Protein AF-A0A1Y6BN86-F1 (afdb_monomer_lite)

Sequence (112 aa):
MNTRIVENQMNMSVQITLFIQAGSNTNDLHGTVYLTLPPGDSQSVTYGDLRNSFLSGMKLSPLPYDPTDTYYCRVKERGDDMDTWLNHSHTIEVTPDCLQRMESAQLFKRAN

Secondary structure (DSSP, 8-state):
-EEEEEEE-SSS-EEEEEEEEPTT-TT-EEEEEEEEE-TT-EEEEEE--SSS-SEEEEEEEESS--GGG-EEEE--STTSHHHIIIII-SEEEE-HHHHHHHHHHHTS----

Structure (mmCIF, N/CA/C/O backbone):
data_AF-A0A1Y6BN86-F1
#
_entry.id   AF-A0A1Y6BN86-F1
#
loop_
_atom_site.group_PDB
_atom_site.id
_atom_site.type_symbol
_atom_site.label_atom_id
_atom_site.label_alt_id
_atom_site.label_comp_id
_atom_site.label_asym_id
_atom_site.label_entity_id
_atom_site.label_seq_id
_atom_site.pdbx_PDB_ins_code
_atom_site.Cartn_x
_atom_site.Cartn_y
_atom_site.Cartn_z
_atom_site.occupancy
_atom_site.B_iso_or_equiv
_atom_site.auth_seq_id
_atom_site.auth_comp_id
_atom_site.auth_asym_id
_atom_site.auth_atom_id
_atom_site.pdbx_PDB_model_num
ATOM 1 N N . MET A 1 1 ? 1.187 -6.574 -16.019 1.00 82.69 1 MET A N 1
ATOM 2 C CA . MET A 1 1 ? 0.637 -6.024 -14.763 1.00 82.69 1 MET A CA 1
ATOM 3 C C . MET A 1 1 ? 0.911 -7.043 -13.678 1.00 82.69 1 MET A C 1
ATOM 5 O O . MET A 1 1 ? 0.874 -8.230 -13.990 1.00 82.69 1 MET A O 1
ATOM 9 N N . ASN A 1 2 ? 1.224 -6.598 -12.465 1.00 90.19 2 ASN A N 1
ATOM 10 C CA . ASN A 1 2 ? 1.479 -7.488 -11.334 1.00 90.19 2 ASN A CA 1
ATOM 11 C C . ASN A 1 2 ? 0.278 -7.510 -10.403 1.00 90.19 2 ASN A C 1
ATOM 13 O O . ASN A 1 2 ? -0.380 -6.487 -10.226 1.00 90.19 2 ASN A O 1
ATOM 17 N N . THR A 1 3 ? 0.019 -8.669 -9.807 1.00 93.69 3 THR A N 1
ATOM 18 C CA . THR A 1 3 ? -1.065 -8.860 -8.845 1.00 93.69 3 THR A CA 1
ATOM 19 C C . THR A 1 3 ? -0.491 -9.344 -7.519 1.00 93.69 3 THR A C 1
ATOM 21 O O . THR A 1 3 ? 0.398 -10.204 -7.492 1.00 93.69 3 THR A O 1
ATOM 24 N N . ARG A 1 4 ? -0.980 -8.764 -6.424 1.00 94.06 4 ARG A N 1
ATOM 25 C CA . ARG A 1 4 ? -0.629 -9.117 -5.044 1.00 94.06 4 ARG A CA 1
ATOM 26 C C . ARG A 1 4 ? -1.885 -9.176 -4.195 1.00 94.06 4 ARG A C 1
ATOM 28 O O . ARG A 1 4 ? -2.812 -8.404 -4.427 1.00 94.06 4 ARG A O 1
ATOM 35 N N . ILE A 1 5 ? -1.894 -10.062 -3.210 1.00 97.12 5 ILE A N 1
ATOM 36 C CA . ILE A 1 5 ? -2.904 -10.038 -2.153 1.00 97.12 5 ILE A CA 1
ATOM 37 C C . ILE A 1 5 ? -2.387 -9.094 -1.072 1.00 97.12 5 ILE A C 1
ATOM 39 O O . ILE A 1 5 ? -1.243 -9.215 -0.647 1.00 97.12 5 ILE A O 1
ATOM 43 N N . VAL A 1 6 ? -3.199 -8.131 -0.657 1.00 97.25 6 VAL A N 1
ATOM 44 C CA . VAL A 1 6 ? -2.904 -7.277 0.495 1.00 97.25 6 VAL A CA 1
ATOM 45 C C . VAL A 1 6 ? -3.851 -7.679 1.609 1.00 97.25 6 VAL A C 1
ATOM 47 O O . VAL A 1 6 ? -5.059 -7.726 1.384 1.00 97.25 6 VAL A O 1
ATOM 50 N N . GLU A 1 7 ? -3.311 -7.977 2.784 1.00 97.31 7 GLU A N 1
ATOM 51 C CA . GLU A 1 7 ? -4.082 -8.459 3.931 1.00 97.31 7 GLU A CA 1
ATOM 52 C C . GLU A 1 7 ? -3.880 -7.537 5.118 1.00 97.31 7 GLU A C 1
ATOM 54 O O . GLU A 1 7 ? -2.749 -7.187 5.457 1.00 97.31 7 GLU A O 1
ATOM 59 N N . ASN A 1 8 ? -4.971 -7.156 5.770 1.00 96.88 8 ASN A N 1
ATOM 60 C CA . ASN A 1 8 ? -4.913 -6.400 7.004 1.00 96.88 8 ASN A CA 1
ATOM 61 C C . ASN A 1 8 ? -5.047 -7.335 8.204 1.00 96.88 8 ASN A C 1
ATOM 63 O O . ASN A 1 8 ? -6.145 -7.756 8.551 1.00 96.88 8 ASN A O 1
ATOM 67 N N . GLN A 1 9 ? -3.937 -7.614 8.878 1.00 95.69 9 GLN A N 1
ATOM 68 C CA . GLN A 1 9 ? -3.909 -8.409 10.107 1.00 95.69 9 GLN A CA 1
ATOM 69 C C . GLN A 1 9 ? -3.916 -7.526 11.371 1.00 95.69 9 GLN A C 1
ATOM 71 O O . GLN A 1 9 ? -3.722 -8.018 12.483 1.00 95.69 9 GLN A O 1
ATOM 76 N N . MET A 1 10 ? -4.142 -6.217 11.228 1.00 92.19 10 MET A N 1
ATOM 77 C CA . MET A 1 10 ? -4.344 -5.306 12.354 1.00 92.19 10 MET A CA 1
ATOM 78 C C . MET A 1 10 ? -5.726 -5.510 12.984 1.00 92.19 10 MET A C 1
ATOM 80 O O . MET A 1 10 ? -6.666 -5.971 12.342 1.00 92.19 10 MET A O 1
ATOM 84 N N . ASN A 1 11 ? -5.890 -5.065 14.231 1.00 93.75 11 ASN A N 1
ATOM 85 C CA . ASN A 1 11 ? -7.184 -5.013 14.924 1.00 93.75 11 ASN A CA 1
ATOM 86 C C . ASN A 1 11 ? -8.013 -3.752 14.592 1.00 93.75 11 ASN A C 1
ATOM 88 O O . ASN A 1 11 ? -8.982 -3.446 15.284 1.00 93.75 11 ASN A O 1
ATOM 92 N N . MET A 1 12 ? -7.624 -3.010 13.556 1.00 92.94 12 MET A N 1
ATOM 93 C CA . MET A 1 12 ? -8.261 -1.768 13.118 1.00 92.94 12 MET A CA 1
ATOM 94 C C . MET A 1 12 ? -8.248 -1.670 11.594 1.00 92.94 12 MET A C 1
ATOM 96 O O . MET A 1 12 ? -7.419 -2.298 10.933 1.00 92.94 12 MET A O 1
ATOM 100 N N . SER A 1 13 ? -9.173 -0.892 11.033 1.00 95.75 13 SER A N 1
ATOM 101 C CA . SER A 1 13 ? -9.168 -0.620 9.597 1.00 95.75 13 SER A CA 1
ATOM 102 C C . SER A 1 13 ? -7.943 0.210 9.226 1.00 95.75 13 SER A C 1
ATOM 104 O O . SER A 1 13 ? -7.587 1.150 9.938 1.00 95.75 13 SER A O 1
ATOM 106 N N . VAL A 1 14 ? -7.330 -0.097 8.088 1.00 94.50 14 VAL A N 1
ATOM 107 C CA . VAL A 1 14 ? -6.155 0.622 7.586 1.00 94.50 14 VAL A CA 1
ATOM 108 C C . VAL A 1 14 ? -6.388 1.094 6.162 1.00 94.50 14 VAL A C 1
ATOM 110 O O . VAL A 1 14 ? -6.864 0.349 5.305 1.00 94.50 14 VAL A O 1
ATOM 113 N N . GLN A 1 15 ? -6.034 2.346 5.899 1.00 95.25 15 GLN A N 1
ATOM 114 C CA . GLN A 1 15 ? -5.844 2.845 4.548 1.00 95.25 15 GLN A CA 1
ATOM 115 C C . GLN A 1 15 ? -4.401 2.570 4.121 1.00 95.25 15 GLN A C 1
ATOM 117 O O . GLN A 1 15 ? -3.451 2.941 4.809 1.00 95.25 15 GLN A O 1
ATOM 122 N N . ILE A 1 16 ? -4.242 1.945 2.961 1.00 95.44 16 ILE A N 1
ATOM 123 C CA . ILE A 1 16 ? -2.968 1.510 2.401 1.00 95.44 16 ILE A CA 1
ATOM 124 C C . ILE A 1 16 ? -2.758 2.248 1.083 1.00 95.44 16 ILE A C 1
ATOM 126 O O . ILE A 1 16 ? -3.643 2.291 0.227 1.00 95.44 16 ILE A O 1
ATOM 130 N N . THR A 1 17 ? -1.578 2.834 0.909 1.00 95.56 17 THR A N 1
ATOM 131 C CA . THR A 1 17 ? -1.114 3.365 -0.376 1.00 95.56 17 THR A CA 1
ATOM 132 C C . THR A 1 17 ? 0.123 2.600 -0.810 1.00 95.56 17 THR A C 1
ATOM 134 O O . THR A 1 17 ? 1.137 2.640 -0.118 1.00 95.56 17 THR A O 1
ATOM 137 N N . LEU A 1 18 ? 0.063 1.948 -1.965 1.00 95.69 18 LEU A N 1
ATOM 138 C CA . LEU A 1 18 ? 1.217 1.328 -2.609 1.00 95.69 18 LEU A CA 1
ATOM 139 C C . LEU A 1 18 ? 1.804 2.302 -3.631 1.00 95.69 18 LEU A C 1
ATOM 141 O O . LEU A 1 18 ? 1.067 2.857 -4.447 1.00 95.69 18 LEU A O 1
ATOM 145 N N . PHE A 1 19 ? 3.119 2.505 -3.600 1.00 94.81 19 PHE A N 1
ATOM 146 C CA . PHE A 1 19 ? 3.829 3.386 -4.529 1.00 94.81 19 PHE A CA 1
ATOM 147 C C . PHE A 1 19 ? 4.469 2.553 -5.636 1.00 94.81 19 PHE A C 1
ATOM 149 O O . PHE A 1 19 ? 5.272 1.669 -5.354 1.00 94.81 19 PHE A O 1
ATOM 156 N N . ILE A 1 20 ? 4.118 2.824 -6.892 1.00 95.56 20 ILE A N 1
ATOM 157 C CA . ILE A 1 20 ? 4.627 2.117 -8.070 1.00 95.56 20 ILE A CA 1
ATOM 158 C C . ILE A 1 20 ? 5.878 2.836 -8.566 1.00 95.56 20 ILE A C 1
ATOM 160 O O . ILE A 1 20 ? 5.846 4.032 -8.854 1.00 95.56 20 ILE A O 1
ATOM 164 N N . GLN A 1 21 ? 6.969 2.100 -8.707 1.00 94.31 21 GLN A N 1
ATOM 165 C CA . GLN A 1 21 ? 8.238 2.604 -9.204 1.00 94.31 21 GLN A CA 1
ATOM 166 C C . GLN A 1 21 ? 8.184 2.903 -10.708 1.00 94.31 21 GLN A C 1
ATOM 168 O O . GLN A 1 21 ? 7.663 2.099 -11.481 1.00 94.31 21 GLN A O 1
ATOM 173 N N . ALA A 1 22 ? 8.777 4.020 -11.130 1.00 90.25 22 ALA A N 1
ATOM 174 C CA . ALA A 1 22 ? 9.023 4.313 -12.537 1.00 90.25 22 ALA A CA 1
ATOM 175 C C . ALA A 1 22 ? 10.382 3.759 -12.992 1.00 90.25 22 ALA A C 1
ATOM 177 O O . ALA A 1 22 ? 11.431 4.115 -12.457 1.00 90.25 22 ALA A O 1
ATOM 178 N N . GLY A 1 23 ? 10.374 2.898 -14.010 1.00 87.31 23 GLY A N 1
ATOM 179 C CA . GLY A 1 23 ? 11.594 2.319 -14.573 1.00 87.31 23 GLY A CA 1
ATOM 180 C C . GLY A 1 23 ? 12.445 1.558 -13.546 1.00 87.31 23 GLY A C 1
ATOM 181 O O . GLY A 1 23 ? 11.932 0.838 -12.690 1.00 87.31 23 GLY A O 1
ATOM 182 N N . SER A 1 24 ? 13.771 1.682 -13.644 1.00 82.75 24 SER A N 1
ATOM 183 C CA . SER A 1 24 ? 14.726 0.905 -12.837 1.00 82.75 24 SER A CA 1
ATOM 184 C C . SER A 1 24 ? 15.201 1.601 -11.560 1.00 82.75 24 SER A C 1
ATOM 186 O O . SER A 1 24 ? 15.740 0.935 -10.678 1.00 82.75 24 SER A O 1
ATOM 188 N N . ASN A 1 25 ? 14.990 2.910 -11.427 1.00 82.88 25 ASN A N 1
ATOM 189 C CA . ASN A 1 25 ? 15.426 3.687 -10.270 1.00 82.88 25 ASN A CA 1
ATOM 190 C C . ASN A 1 25 ? 14.374 3.632 -9.156 1.00 82.88 25 ASN A C 1
ATOM 192 O O . ASN A 1 25 ? 13.228 4.019 -9.367 1.00 82.88 25 ASN A O 1
ATOM 196 N N . THR A 1 26 ? 14.757 3.168 -7.964 1.00 79.25 26 THR A N 1
ATOM 197 C CA . THR A 1 26 ? 13.863 3.057 -6.793 1.00 79.25 26 THR A CA 1
ATOM 198 C C . THR A 1 26 ? 13.342 4.412 -6.321 1.00 79.25 26 THR A C 1
ATOM 200 O O . THR A 1 26 ? 12.343 4.477 -5.600 1.00 79.25 26 THR A O 1
ATOM 203 N N . ASN A 1 27 ? 13.983 5.506 -6.751 1.00 83.06 27 ASN A N 1
ATOM 204 C CA . ASN A 1 27 ? 13.550 6.841 -6.392 1.00 83.06 27 ASN A CA 1
ATOM 205 C C . ASN A 1 27 ? 12.405 7.397 -7.239 1.00 83.06 27 ASN A C 1
ATOM 207 O O . ASN A 1 27 ? 11.703 8.294 -6.766 1.00 83.06 27 ASN A O 1
ATOM 211 N N . ASP A 1 28 ? 12.210 6.869 -8.443 1.00 86.19 28 ASP A N 1
ATOM 212 C CA . ASP A 1 28 ? 11.279 7.440 -9.405 1.00 86.19 28 ASP A CA 1
ATOM 213 C C . ASP A 1 28 ? 9.882 6.836 -9.200 1.00 86.19 28 ASP A C 1
ATOM 215 O O . ASP A 1 28 ? 9.725 5.629 -9.001 1.00 86.19 28 ASP A O 1
ATOM 219 N N . LEU A 1 29 ? 8.850 7.682 -9.229 1.00 90.31 29 LEU A N 1
ATOM 220 C CA . LEU A 1 29 ? 7.460 7.293 -8.984 1.00 90.31 29 LEU A CA 1
ATOM 221 C C . LEU A 1 29 ? 6.668 7.313 -10.294 1.00 90.31 29 LEU A C 1
ATOM 223 O O . LEU A 1 29 ? 6.621 8.332 -10.979 1.00 90.31 29 LEU A O 1
ATOM 227 N N . HIS A 1 30 ? 6.016 6.199 -10.617 1.00 92.56 30 HIS A N 1
ATOM 228 C CA . HIS A 1 30 ? 5.102 6.094 -11.753 1.00 92.56 30 HIS A CA 1
ATOM 229 C C . HIS A 1 30 ? 3.661 6.425 -11.360 1.00 92.56 30 HIS A C 1
ATOM 231 O O . HIS A 1 30 ? 2.953 7.105 -12.098 1.00 92.56 30 HIS A O 1
ATOM 237 N N . GLY A 1 31 ? 3.223 5.944 -10.197 1.00 93.44 31 GLY A N 1
ATOM 238 C CA . GLY A 1 31 ? 1.851 6.111 -9.733 1.00 93.44 31 GLY A CA 1
ATOM 239 C C . GLY A 1 31 ? 1.613 5.463 -8.378 1.00 93.44 31 GLY A C 1
ATOM 240 O O . GLY A 1 31 ? 2.547 4.992 -7.727 1.00 93.44 31 GLY A O 1
ATOM 241 N N . THR A 1 32 ? 0.357 5.436 -7.954 1.00 95.75 32 THR A N 1
ATOM 242 C CA . THR A 1 32 ? -0.054 4.883 -6.663 1.00 95.75 32 THR A CA 1
ATOM 243 C C . THR A 1 32 ? -1.322 4.052 -6.791 1.00 95.75 32 THR A C 1
ATOM 245 O O . THR A 1 32 ? -2.152 4.288 -7.670 1.00 95.75 32 THR A O 1
ATOM 248 N N . VAL A 1 33 ? -1.476 3.079 -5.894 1.00 96.31 33 VAL A N 1
ATOM 249 C CA . VAL A 1 33 ? -2.736 2.357 -5.686 1.00 96.31 33 VAL A CA 1
ATOM 250 C C . VAL A 1 33 ? -3.188 2.559 -4.252 1.00 96.31 33 VAL A C 1
ATOM 252 O O . VAL A 1 33 ? -2.378 2.470 -3.332 1.00 96.31 33 VAL A O 1
ATOM 255 N N . TYR A 1 34 ? -4.479 2.822 -4.076 1.00 95.94 34 TYR A N 1
ATOM 256 C CA . TYR A 1 34 ? -5.099 3.072 -2.781 1.00 95.94 34 TYR A CA 1
ATOM 257 C C . TYR A 1 34 ? -6.135 1.998 -2.483 1.00 95.94 34 TYR A C 1
ATOM 259 O O . TYR A 1 34 ? -6.929 1.642 -3.354 1.00 95.94 34 TYR A O 1
ATOM 267 N N . LEU A 1 35 ? -6.146 1.521 -1.245 1.00 96.69 35 LEU A N 1
ATOM 268 C CA . LEU A 1 35 ? -7.167 0.623 -0.728 1.00 96.69 35 LEU A CA 1
ATOM 269 C C . LEU A 1 35 ? -7.398 0.888 0.759 1.00 96.69 35 LEU A C 1
ATOM 271 O O . LEU A 1 35 ? -6.519 1.396 1.452 1.00 96.69 35 LEU A O 1
ATOM 275 N N . THR A 1 36 ? -8.583 0.534 1.239 1.00 97.12 36 THR A N 1
ATOM 276 C CA . THR A 1 36 ? -8.923 0.562 2.661 1.00 97.12 36 THR A CA 1
ATOM 277 C C . THR A 1 36 ? -9.411 -0.821 3.039 1.00 97.12 36 THR A C 1
ATOM 279 O O . THR A 1 36 ? -10.358 -1.310 2.428 1.00 97.12 36 THR A O 1
ATOM 282 N N . LEU A 1 37 ? -8.776 -1.435 4.033 1.00 97.81 37 LEU A N 1
ATOM 283 C CA . LEU A 1 37 ? -9.100 -2.784 4.482 1.00 97.81 37 LEU A CA 1
ATOM 284 C C . LEU A 1 37 ? -9.586 -2.763 5.934 1.00 97.81 37 LEU A C 1
ATOM 286 O O . LEU A 1 37 ? -8.878 -2.225 6.791 1.00 97.81 37 LEU A O 1
ATOM 290 N N . PRO A 1 38 ? -10.762 -3.342 6.232 1.00 97.88 38 PRO A N 1
ATOM 291 C CA . PRO A 1 38 ? -11.173 -3.674 7.594 1.00 97.88 38 PRO A CA 1
ATOM 292 C C . PRO A 1 38 ? -10.208 -4.650 8.291 1.00 97.88 38 PRO A C 1
ATOM 294 O O . PRO A 1 38 ? -9.371 -5.262 7.624 1.00 97.88 38 PRO A O 1
ATOM 297 N N . PRO A 1 39 ? -10.285 -4.799 9.627 1.00 97.12 39 PRO A N 1
ATOM 298 C CA . PRO A 1 39 ? -9.521 -5.810 10.359 1.00 97.12 39 PRO A CA 1
ATOM 299 C C . PRO A 1 39 ? -9.794 -7.220 9.824 1.00 97.12 39 PRO A C 1
ATOM 301 O O . PRO A 1 39 ? -10.952 -7.621 9.730 1.00 97.12 39 PRO A O 1
ATOM 304 N N . GLY A 1 40 ? -8.745 -7.980 9.520 1.00 97.19 40 GLY A N 1
ATOM 305 C CA . GLY A 1 40 ? -8.829 -9.365 9.045 1.00 97.19 40 GLY A CA 1
ATOM 306 C C . GLY A 1 40 ? -9.183 -9.534 7.564 1.00 97.19 40 GLY A C 1
ATOM 307 O O . GLY A 1 40 ? -9.157 -10.662 7.073 1.00 97.19 40 GLY A O 1
ATOM 308 N N . ASP A 1 41 ? -9.491 -8.450 6.849 1.00 98.12 41 ASP A N 1
ATOM 309 C CA . ASP A 1 41 ? -9.865 -8.507 5.435 1.00 98.12 41 ASP A CA 1
ATOM 310 C C . ASP A 1 41 ? -8.645 -8.508 4.507 1.00 98.12 41 ASP A C 1
ATOM 312 O O . ASP A 1 41 ? -7.551 -8.038 4.841 1.00 98.12 41 ASP A O 1
ATOM 316 N N . SER A 1 42 ? -8.866 -8.994 3.285 1.00 97.81 42 SER A N 1
ATOM 317 C CA . SER A 1 42 ? -7.875 -8.998 2.217 1.00 97.81 42 SER A CA 1
ATOM 318 C C . SER A 1 42 ? -8.445 -8.538 0.882 1.00 97.81 42 SER A C 1
ATOM 320 O O . SER A 1 42 ? -9.637 -8.658 0.599 1.00 97.81 42 SER A O 1
ATOM 322 N N . GLN A 1 43 ? -7.571 -8.004 0.032 1.00 98.12 43 GLN A N 1
ATOM 323 C CA . GLN A 1 43 ? -7.925 -7.602 -1.321 1.00 98.12 43 GLN A CA 1
ATOM 324 C C . GLN A 1 43 ? -6.801 -7.921 -2.304 1.00 98.12 43 GLN A C 1
ATOM 326 O O . GLN A 1 43 ? -5.634 -7.606 -2.078 1.00 98.12 43 GLN A O 1
ATOM 331 N N . SER A 1 44 ? -7.174 -8.499 -3.447 1.00 97.38 44 SER A N 1
ATOM 332 C CA . SER A 1 44 ? -6.274 -8.640 -4.589 1.00 97.38 44 SER A CA 1
ATOM 333 C C . SER A 1 44 ? -6.121 -7.297 -5.303 1.00 97.38 44 SER A C 1
ATOM 335 O O . SER A 1 44 ? -7.096 -6.715 -5.783 1.00 97.38 44 SER A O 1
ATOM 337 N N . VAL A 1 45 ? -4.885 -6.820 -5.408 1.00 96.00 45 VAL A N 1
ATOM 338 C CA . VAL A 1 45 ? -4.524 -5.543 -6.019 1.00 96.00 45 VAL A CA 1
ATOM 339 C C . VAL A 1 45 ? -3.689 -5.795 -7.263 1.00 96.00 45 VAL A C 1
ATOM 341 O O . VAL A 1 45 ? -2.666 -6.476 -7.209 1.00 96.00 45 VAL A O 1
ATOM 344 N N . THR A 1 46 ? -4.113 -5.217 -8.388 1.00 95.25 46 THR A N 1
ATOM 345 C CA . THR A 1 46 ? -3.330 -5.207 -9.628 1.00 95.25 46 THR A CA 1
ATOM 346 C C . THR A 1 46 ? -2.703 -3.834 -9.826 1.00 95.25 46 THR A C 1
ATOM 348 O O . THR A 1 46 ? -3.394 -2.822 -9.728 1.00 95.25 46 THR A O 1
ATOM 351 N N . TYR A 1 47 ? -1.400 -3.794 -10.094 1.00 94.31 47 TYR A N 1
ATOM 352 C CA . TYR A 1 47 ? -0.640 -2.557 -10.247 1.00 94.31 47 TYR A CA 1
ATOM 353 C C . TYR A 1 47 ? 0.438 -2.663 -11.328 1.00 94.31 47 TYR A C 1
ATOM 355 O O . TYR A 1 47 ? 0.836 -3.753 -11.763 1.00 94.31 47 TYR A O 1
ATOM 363 N N . GLY A 1 48 ? 0.929 -1.489 -11.727 1.00 91.94 48 GLY A N 1
ATOM 364 C CA . GLY A 1 48 ? 2.057 -1.345 -12.635 1.00 91.94 48 GLY A CA 1
ATOM 365 C C . GLY A 1 48 ? 1.797 -1.864 -14.047 1.00 91.94 48 GLY A C 1
ATOM 366 O O . GLY A 1 48 ? 0.700 -2.285 -14.417 1.00 91.94 48 GLY A O 1
ATOM 367 N N . ASP A 1 49 ? 2.852 -1.863 -14.848 1.00 91.12 49 ASP A N 1
ATOM 368 C CA . ASP A 1 49 ? 2.851 -2.360 -16.222 1.00 91.12 49 ASP A CA 1
ATOM 369 C C . ASP A 1 49 ? 4.160 -3.120 -16.520 1.00 91.12 49 ASP A C 1
ATOM 371 O O . ASP A 1 49 ? 4.881 -3.515 -15.604 1.00 91.12 49 ASP A O 1
ATOM 375 N N . LEU A 1 50 ? 4.448 -3.394 -17.796 1.00 87.31 50 LEU A N 1
ATOM 376 C CA . LEU A 1 50 ? 5.674 -4.098 -18.201 1.00 87.31 50 LEU A CA 1
ATOM 377 C C . LEU A 1 50 ? 6.960 -3.282 -17.969 1.00 87.31 50 LEU A C 1
ATOM 379 O O . LEU A 1 50 ? 8.038 -3.864 -17.923 1.00 87.31 50 LEU A O 1
ATOM 383 N N . ARG A 1 51 ? 6.867 -1.953 -17.857 1.00 88.56 51 ARG A N 1
ATOM 384 C CA . ARG A 1 51 ? 7.995 -1.039 -17.609 1.00 88.56 51 ARG A CA 1
ATOM 385 C C . ARG A 1 51 ? 8.127 -0.667 -16.130 1.00 88.56 51 ARG A C 1
ATOM 387 O O . ARG A 1 51 ? 9.233 -0.414 -15.667 1.00 88.56 51 ARG A O 1
ATOM 394 N N . ASN A 1 52 ? 7.011 -0.647 -15.409 1.00 91.44 52 ASN A N 1
ATOM 395 C CA . ASN A 1 52 ? 6.860 -0.149 -14.045 1.00 91.44 52 ASN A CA 1
ATOM 396 C C . ASN A 1 52 ? 6.312 -1.272 -13.157 1.00 91.44 52 ASN A C 1
ATOM 398 O O . ASN A 1 52 ? 5.200 -1.201 -12.636 1.00 91.44 52 ASN A O 1
ATOM 402 N N . SER A 1 53 ? 7.060 -2.373 -13.073 1.00 90.94 53 SER A N 1
ATOM 403 C CA . SER A 1 53 ? 6.587 -3.633 -12.492 1.00 90.94 53 SER A CA 1
ATOM 404 C C . SER A 1 53 ? 6.776 -3.735 -10.977 1.00 90.94 53 SER A C 1
ATOM 406 O O . SER A 1 53 ?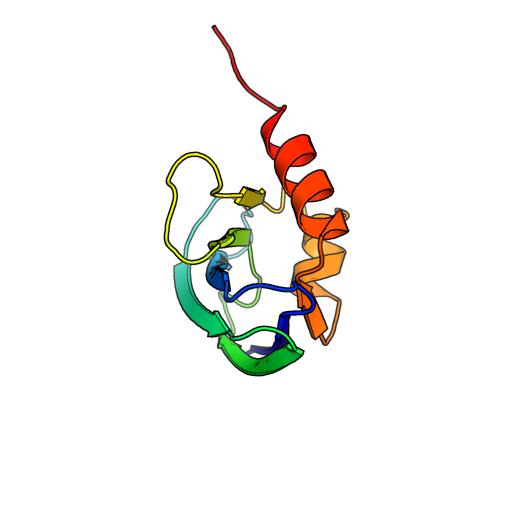 6.293 -4.686 -10.368 1.00 90.94 53 SER A O 1
ATOM 408 N N . PHE A 1 54 ? 7.470 -2.785 -10.359 1.00 93.88 54 PHE A N 1
ATOM 409 C CA . PHE A 1 54 ? 7.871 -2.871 -8.960 1.00 93.88 54 PHE A CA 1
ATOM 410 C C . PHE A 1 54 ? 7.206 -1.798 -8.107 1.00 93.88 54 PHE A C 1
ATOM 412 O O . PHE A 1 54 ? 6.912 -0.702 -8.579 1.00 93.88 54 PHE A O 1
ATOM 419 N N . LEU A 1 55 ? 7.014 -2.110 -6.833 1.00 94.38 55 LEU A N 1
ATOM 420 C CA . LEU A 1 55 ? 6.675 -1.151 -5.798 1.00 94.38 55 LEU A CA 1
ATOM 421 C C . LEU A 1 55 ? 7.955 -0.508 -5.260 1.00 94.38 55 LEU A C 1
ATOM 423 O O . LEU A 1 55 ? 8.950 -1.196 -5.028 1.00 94.38 55 LEU A O 1
ATOM 427 N N . SER A 1 56 ? 7.922 0.807 -5.062 1.00 93.56 56 SER A N 1
ATOM 428 C CA . SER A 1 56 ? 8.996 1.587 -4.437 1.00 93.56 56 SER A CA 1
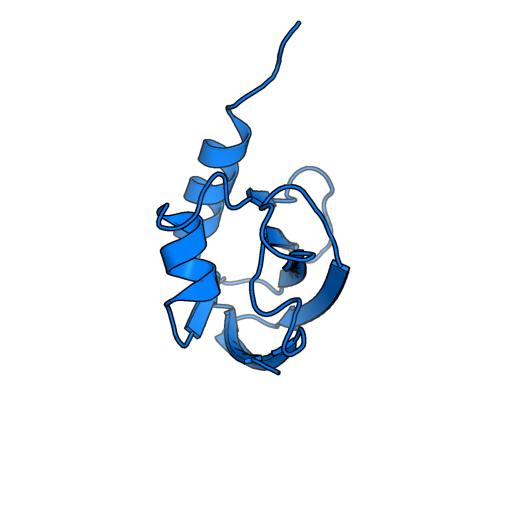ATOM 429 C C . SER A 1 56 ? 8.742 1.861 -2.955 1.00 93.56 56 SER A C 1
ATOM 431 O O . SER A 1 56 ? 9.637 2.338 -2.262 1.00 93.56 56 SER A O 1
ATOM 433 N N . GLY A 1 57 ? 7.549 1.561 -2.440 1.00 92.31 57 GLY A N 1
ATOM 434 C CA . GLY A 1 57 ? 7.227 1.741 -1.030 1.00 92.31 57 GLY A CA 1
ATOM 435 C C . GLY A 1 57 ? 5.748 1.575 -0.714 1.00 92.31 57 GLY A C 1
ATOM 436 O O . GLY A 1 57 ? 4.930 1.283 -1.593 1.00 92.31 57 GLY A O 1
ATOM 437 N N . MET A 1 58 ? 5.409 1.826 0.548 1.00 92.94 58 MET A N 1
ATOM 438 C CA . MET A 1 58 ? 4.044 1.774 1.060 1.00 92.94 58 MET A CA 1
ATOM 439 C C . MET A 1 58 ? 3.818 2.832 2.146 1.00 92.94 58 MET A C 1
ATOM 441 O O . MET A 1 58 ? 4.717 3.159 2.918 1.00 92.94 58 MET A O 1
ATOM 445 N N . LYS A 1 59 ? 2.593 3.357 2.215 1.00 91.56 59 LYS A N 1
ATOM 446 C CA . LYS A 1 59 ? 2.090 4.174 3.323 1.00 91.56 59 LYS A CA 1
ATOM 447 C C . LYS A 1 59 ? 0.903 3.464 3.963 1.00 91.56 59 LYS A C 1
ATOM 449 O O . LYS A 1 59 ? 0.030 2.984 3.242 1.00 91.56 59 LYS A O 1
ATOM 454 N N . LEU A 1 60 ? 0.857 3.466 5.289 1.00 92.00 60 LEU A N 1
ATOM 455 C CA . LEU A 1 60 ? -0.266 2.987 6.083 1.00 92.00 60 LEU A CA 1
ATOM 456 C C . LEU A 1 60 ? -0.814 4.129 6.934 1.00 92.00 60 LEU A C 1
ATOM 458 O O . LEU A 1 60 ? -0.054 4.849 7.577 1.00 92.00 60 LEU A O 1
ATOM 462 N N . SER A 1 61 ? -2.131 4.274 6.941 1.00 91.06 61 SER A N 1
ATOM 463 C CA . SER A 1 61 ? -2.856 5.221 7.781 1.00 91.06 61 SER A CA 1
ATOM 464 C C . SER A 1 61 ? -4.003 4.475 8.471 1.00 91.06 61 SER A C 1
ATOM 466 O O . SER A 1 61 ? -4.989 4.143 7.806 1.00 91.06 61 SER A O 1
ATOM 468 N N . PRO A 1 62 ? -3.881 4.166 9.772 1.00 90.31 62 PRO A N 1
ATOM 469 C CA . PRO A 1 62 ?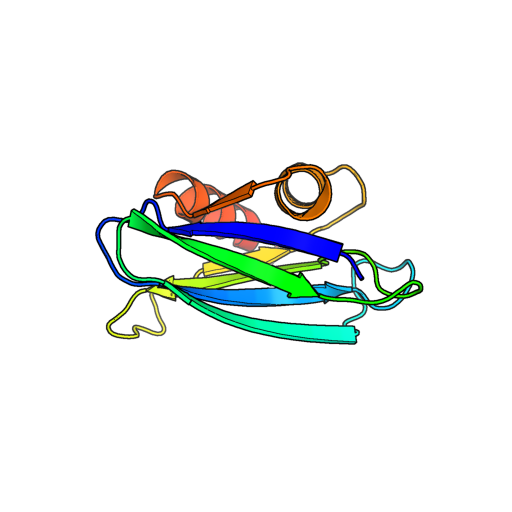 -4.964 3.640 10.590 1.00 90.31 62 PRO A CA 1
ATOM 470 C C . PRO A 1 62 ? -6.216 4.514 10.534 1.00 90.31 62 PRO A C 1
ATOM 472 O O . PRO A 1 62 ? -6.136 5.718 10.282 1.00 90.31 62 PRO A O 1
ATOM 475 N N . LEU A 1 63 ? -7.379 3.900 10.762 1.00 88.75 63 LEU A N 1
ATOM 476 C CA . LEU A 1 63 ? -8.659 4.595 10.847 1.00 88.75 63 LEU A CA 1
ATOM 477 C C . LEU A 1 63 ? -9.268 4.478 12.259 1.00 88.75 63 LEU A C 1
ATOM 479 O O . LEU A 1 63 ? -9.316 3.368 12.795 1.00 88.75 63 LEU A O 1
ATOM 483 N N . PRO A 1 64 ? -9.804 5.578 12.832 1.00 86.31 64 PRO A N 1
ATOM 484 C CA . PRO A 1 64 ? -9.920 6.921 12.245 1.00 86.31 64 PRO A CA 1
ATOM 485 C C . PRO A 1 64 ? -8.555 7.580 12.000 1.00 86.31 64 PRO A C 1
ATOM 487 O O . PRO A 1 64 ? -7.601 7.318 12.719 1.00 86.31 64 PRO A O 1
ATOM 490 N N . TYR A 1 65 ? -8.468 8.383 10.936 1.00 81.38 65 TYR A N 1
ATOM 491 C CA . TYR A 1 65 ? -7.201 8.961 10.489 1.00 81.38 65 TYR A CA 1
ATOM 492 C C . TYR A 1 65 ? -6.604 9.883 11.553 1.00 81.38 65 TYR A C 1
ATOM 494 O O . TYR A 1 65 ? -7.208 10.905 11.885 1.00 81.38 65 TYR A O 1
ATOM 502 N N . ASP A 1 66 ? -5.393 9.552 11.994 1.00 76.50 66 ASP A N 1
ATOM 503 C CA . ASP A 1 66 ? -4.516 10.438 12.748 1.00 76.50 66 ASP A CA 1
ATOM 504 C C . ASP A 1 66 ? -3.226 10.691 11.936 1.00 76.50 66 ASP A C 1
ATOM 506 O O . ASP A 1 66 ? -2.526 9.739 11.565 1.00 76.50 66 ASP A O 1
ATOM 510 N N . PRO A 1 67 ? -2.890 11.955 11.609 1.00 71.44 67 PRO A N 1
ATOM 511 C CA . PRO A 1 67 ? -1.623 12.292 10.970 1.00 71.44 67 PRO A CA 1
ATOM 512 C C . PRO A 1 67 ? -0.383 11.820 11.738 1.00 71.44 67 PRO A C 1
ATOM 514 O O . PRO A 1 67 ? 0.652 11.613 11.103 1.00 71.44 67 PRO A O 1
ATOM 517 N N . THR A 1 68 ? -0.453 11.686 13.069 1.00 74.94 68 THR A N 1
ATOM 518 C CA . THR A 1 68 ? 0.687 11.221 13.876 1.00 74.94 68 THR A C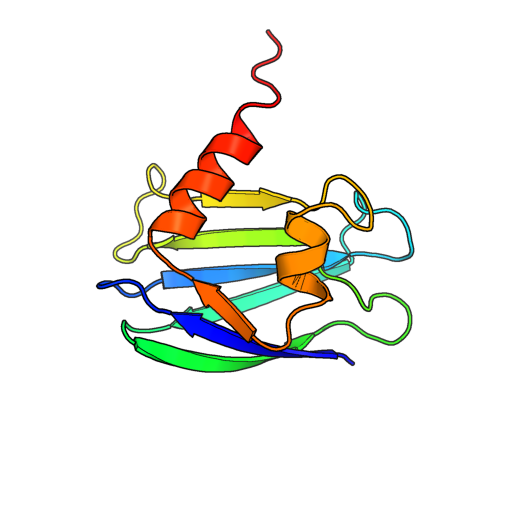A 1
ATOM 519 C C . THR A 1 68 ? 0.913 9.723 13.759 1.00 74.94 68 THR A C 1
ATOM 521 O O . THR A 1 68 ? 2.046 9.279 13.910 1.00 74.94 68 THR A O 1
ATOM 524 N N . ASP A 1 69 ? -0.126 8.973 13.393 1.00 79.25 69 ASP A N 1
ATOM 525 C CA . ASP A 1 69 ? -0.103 7.511 13.319 1.00 79.25 69 ASP A CA 1
ATOM 526 C C . ASP A 1 69 ? -0.014 7.043 11.861 1.00 79.25 69 ASP A C 1
ATOM 528 O O . ASP A 1 69 ? -0.532 6.001 11.474 1.00 79.25 69 ASP A O 1
ATOM 532 N N . THR A 1 70 ? 0.621 7.838 10.997 1.00 82.62 70 THR A N 1
ATOM 533 C CA . THR A 1 70 ? 0.856 7.466 9.600 1.00 82.62 70 THR A CA 1
ATOM 534 C C . THR A 1 70 ? 2.267 6.929 9.412 1.00 82.62 70 THR A C 1
ATOM 536 O O . THR A 1 70 ? 3.263 7.616 9.632 1.00 82.62 70 THR A O 1
ATOM 539 N N . TYR A 1 71 ? 2.347 5.714 8.885 1.00 86.69 71 TYR A N 1
ATOM 540 C CA . TYR A 1 71 ? 3.590 4.986 8.689 1.00 86.69 71 TYR A CA 1
ATOM 541 C C . TYR A 1 71 ? 3.973 4.997 7.216 1.00 86.69 71 TYR A C 1
ATOM 543 O O . TYR A 1 71 ? 3.124 4.830 6.340 1.00 86.69 71 TYR A O 1
ATOM 551 N N . TYR A 1 72 ? 5.262 5.162 6.925 1.00 86.69 72 TYR A N 1
ATOM 552 C CA . TYR A 1 72 ? 5.782 5.112 5.558 1.00 86.69 72 TYR A CA 1
ATOM 553 C C . TYR A 1 72 ? 7.058 4.284 5.493 1.00 86.69 72 TYR A C 1
ATOM 555 O O . TYR A 1 72 ? 7.956 4.467 6.310 1.00 86.69 72 TYR A O 1
ATOM 563 N N . CYS A 1 73 ? 7.157 3.427 4.484 1.00 86.12 73 CYS A N 1
ATOM 564 C CA . CYS A 1 73 ? 8.386 2.743 4.120 1.00 86.12 73 CYS A CA 1
ATOM 565 C C . CYS A 1 73 ? 8.694 2.903 2.637 1.00 86.12 73 CYS A C 1
ATOM 567 O O . CYS A 1 73 ? 7.811 3.091 1.796 1.00 86.12 73 CYS A O 1
ATOM 569 N N . ARG A 1 74 ? 9.983 2.780 2.326 1.00 87.69 74 ARG A N 1
ATOM 570 C CA . ARG A 1 74 ? 10.510 2.849 0.970 1.00 87.69 74 ARG A CA 1
ATOM 571 C C . ARG A 1 74 ? 11.517 1.736 0.747 1.00 87.69 74 ARG A C 1
ATOM 573 O O . ARG A 1 74 ? 12.324 1.459 1.632 1.00 87.69 74 ARG A O 1
ATOM 580 N N . VAL A 1 75 ? 11.493 1.171 -0.451 1.00 89.19 75 VAL A N 1
ATOM 581 C CA . VAL A 1 75 ? 12.579 0.351 -0.982 1.00 89.19 75 VAL A CA 1
ATOM 582 C C . VAL A 1 75 ? 13.784 1.261 -1.212 1.00 89.19 75 VAL A C 1
ATOM 584 O O . VAL A 1 75 ? 13.705 2.220 -1.985 1.00 89.19 75 VAL A O 1
ATOM 587 N N . LYS A 1 76 ? 14.893 1.005 -0.517 1.00 85.50 76 LYS A N 1
ATOM 588 C CA . LYS A 1 76 ? 16.140 1.764 -0.680 1.00 85.50 76 LYS A CA 1
ATOM 589 C C . LYS A 1 76 ? 16.865 1.271 -1.922 1.00 85.50 76 LYS A C 1
ATOM 591 O O .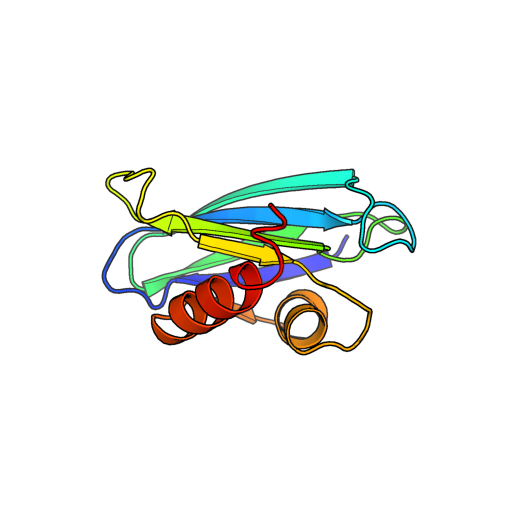 LYS A 1 76 ? 17.215 2.068 -2.794 1.00 85.50 76 LYS A O 1
ATOM 596 N N . GLU A 1 77 ? 17.011 -0.042 -2.028 1.00 87.44 77 GLU A N 1
ATOM 597 C CA . GLU A 1 77 ? 17.675 -0.713 -3.138 1.00 87.44 77 GLU A CA 1
ATOM 598 C C . GLU A 1 77 ? 17.027 -2.064 -3.449 1.00 87.44 77 GLU A C 1
ATOM 600 O O . GLU A 1 77 ? 16.294 -2.634 -2.644 1.00 87.44 77 GLU A O 1
ATOM 605 N N . ARG A 1 78 ? 17.273 -2.575 -4.658 1.00 86.69 78 ARG A N 1
ATOM 606 C CA . ARG A 1 78 ? 16.767 -3.887 -5.074 1.00 86.69 78 ARG A CA 1
ATOM 607 C C . ARG A 1 78 ? 17.357 -4.987 -4.199 1.00 86.69 78 ARG A C 1
ATOM 609 O O . ARG A 1 78 ? 18.570 -5.040 -4.028 1.00 86.69 78 ARG A O 1
ATOM 616 N N . GLY A 1 79 ? 16.502 -5.891 -3.732 1.00 87.88 79 GLY A N 1
ATOM 617 C CA . GLY A 1 79 ? 16.891 -6.991 -2.855 1.00 87.88 79 GLY A CA 1
ATOM 618 C C . GLY A 1 79 ? 17.020 -6.629 -1.375 1.00 87.88 79 GLY A C 1
ATOM 619 O O . GLY A 1 79 ? 17.356 -7.517 -0.597 1.00 87.88 79 GLY A O 1
ATOM 620 N N . ASP A 1 80 ? 16.743 -5.385 -0.962 1.00 88.00 80 ASP A N 1
ATOM 621 C CA . ASP A 1 80 ? 16.623 -5.082 0.467 1.00 88.00 80 ASP A CA 1
ATOM 622 C C . ASP A 1 80 ? 15.381 -5.760 1.089 1.00 88.00 80 ASP A C 1
ATOM 624 O O . ASP A 1 80 ? 14.529 -6.328 0.392 1.00 88.00 80 ASP A O 1
ATOM 628 N N . ASP A 1 81 ? 15.273 -5.729 2.419 1.00 87.81 81 ASP A N 1
ATOM 629 C CA . ASP A 1 81 ? 14.165 -6.376 3.139 1.00 87.81 81 ASP A CA 1
ATOM 630 C C . ASP A 1 81 ? 12.790 -5.850 2.688 1.00 87.81 81 ASP A C 1
ATOM 632 O O . ASP A 1 81 ? 11.804 -6.589 2.661 1.00 87.81 81 ASP A O 1
ATOM 636 N N . MET A 1 82 ? 12.721 -4.572 2.302 1.00 87.50 82 MET A N 1
ATOM 637 C CA . MET A 1 82 ? 11.490 -3.920 1.867 1.00 87.50 82 MET A CA 1
ATOM 638 C C . MET A 1 82 ? 11.117 -4.316 0.434 1.00 87.50 82 MET A C 1
ATOM 640 O O . MET A 1 82 ? 9.948 -4.586 0.164 1.00 87.50 82 MET A O 1
ATOM 644 N N . ASP A 1 83 ? 12.089 -4.400 -0.478 1.00 91.31 83 ASP A N 1
ATOM 645 C CA . ASP A 1 83 ? 11.911 -4.937 -1.828 1.00 91.31 83 ASP A CA 1
ATOM 646 C C . ASP A 1 83 ? 11.451 -6.385 -1.737 1.00 91.31 83 ASP A C 1
ATOM 648 O O . ASP A 1 83 ? 10.474 -6.754 -2.380 1.00 91.31 83 ASP A O 1
ATOM 652 N N . THR A 1 84 ? 12.098 -7.187 -0.890 1.00 91.06 84 THR A N 1
ATOM 653 C CA . THR A 1 84 ? 11.738 -8.590 -0.653 1.00 91.06 84 THR A CA 1
ATOM 654 C C . THR A 1 84 ? 10.282 -8.710 -0.222 1.00 91.06 84 THR A C 1
ATOM 656 O O . THR A 1 84 ? 9.502 -9.422 -0.857 1.00 91.06 84 THR A O 1
ATOM 659 N N . TRP A 1 85 ? 9.882 -7.951 0.797 1.00 89.44 85 TRP A N 1
ATOM 660 C CA . TRP A 1 85 ? 8.521 -7.992 1.315 1.00 89.44 85 TRP A CA 1
ATOM 661 C C . TRP A 1 85 ? 7.468 -7.498 0.312 1.00 89.44 85 TRP A C 1
ATOM 663 O O . TRP A 1 85 ? 6.444 -8.155 0.142 1.00 89.44 85 TRP A O 1
ATOM 673 N N . LEU A 1 86 ? 7.709 -6.381 -0.381 1.00 91.88 86 LEU A N 1
ATOM 674 C CA . LEU A 1 86 ? 6.718 -5.787 -1.287 1.00 91.88 86 LEU A CA 1
ATOM 675 C C . LEU A 1 86 ? 6.673 -6.460 -2.665 1.00 91.88 86 LEU A C 1
ATOM 677 O O . LEU A 1 86 ? 5.606 -6.574 -3.270 1.00 91.88 86 LEU A O 1
ATOM 681 N N . ASN A 1 87 ? 7.827 -6.868 -3.194 1.00 92.81 87 ASN A N 1
ATOM 682 C CA . ASN A 1 87 ? 7.968 -7.280 -4.589 1.00 92.81 87 ASN A CA 1
ATOM 683 C C . ASN A 1 87 ? 8.187 -8.782 -4.775 1.00 92.81 87 ASN A C 1
ATOM 685 O O . ASN A 1 87 ? 7.833 -9.284 -5.844 1.00 92.81 87 ASN A O 1
ATOM 689 N N . HIS A 1 88 ? 8.697 -9.512 -3.780 1.00 91.75 88 HIS A N 1
ATOM 690 C CA . HIS A 1 88 ? 9.010 -10.946 -3.920 1.00 91.75 88 HIS A CA 1
ATOM 691 C C . HIS A 1 88 ? 8.059 -11.868 -3.145 1.00 91.75 88 HIS A C 1
ATOM 693 O O . HIS A 1 88 ? 7.997 -13.060 -3.442 1.00 91.75 88 HIS A O 1
ATOM 699 N N . SER A 1 89 ? 7.247 -11.325 -2.238 1.00 89.00 89 SER A N 1
ATOM 700 C CA . SER A 1 89 ? 6.137 -12.049 -1.608 1.00 89.00 89 SER A CA 1
ATOM 701 C C . SER A 1 89 ? 4.875 -12.023 -2.473 1.00 89.00 89 SER A C 1
ATOM 703 O O . SER A 1 89 ? 4.596 -11.039 -3.157 1.00 89.00 89 SER A O 1
ATOM 705 N N . HIS A 1 90 ? 4.076 -13.094 -2.433 1.00 91.81 90 HIS A N 1
ATOM 706 C CA . HIS A 1 90 ? 2.755 -13.115 -3.079 1.00 91.81 90 HIS A CA 1
ATOM 707 C C . HIS A 1 90 ? 1.725 -12.261 -2.321 1.00 91.81 90 HIS A C 1
ATOM 709 O O . HIS A 1 90 ? 0.872 -11.611 -2.936 1.00 91.81 90 HIS A O 1
ATOM 715 N N . THR A 1 91 ? 1.861 -12.242 -0.995 1.00 95.06 91 THR A N 1
ATOM 716 C CA . THR A 1 91 ? 0.986 -11.543 -0.057 1.00 95.06 91 THR A CA 1
ATOM 717 C C . THR A 1 91 ? 1.762 -10.443 0.663 1.00 95.06 91 THR A C 1
ATOM 719 O O . THR A 1 91 ? 2.879 -10.670 1.127 1.00 95.06 91 THR A O 1
ATOM 722 N N . ILE A 1 92 ? 1.166 -9.256 0.756 1.00 94.38 92 ILE A N 1
ATOM 723 C CA . ILE A 1 92 ? 1.638 -8.137 1.572 1.00 94.38 92 ILE A CA 1
ATOM 724 C C . ILE A 1 92 ? 0.783 -8.115 2.839 1.00 94.38 92 ILE A C 1
ATOM 726 O O . ILE A 1 92 ? -0.359 -7.657 2.823 1.00 94.38 92 ILE A O 1
ATOM 730 N N . GLU A 1 93 ? 1.336 -8.637 3.928 1.00 93.81 93 GLU A N 1
ATOM 731 C CA . GLU A 1 93 ? 0.667 -8.699 5.230 1.00 93.81 93 GLU A CA 1
ATOM 732 C C . GLU A 1 93 ? 0.916 -7.422 6.037 1.00 93.81 93 GLU A C 1
ATOM 734 O O . GLU A 1 93 ? 2.053 -7.099 6.389 1.00 93.81 93 GLU A O 1
ATOM 739 N N . VAL A 1 94 ? -0.146 -6.695 6.369 1.00 92.69 94 VAL A N 1
ATOM 740 C CA . VAL A 1 94 ? -0.088 -5.539 7.264 1.00 92.69 94 VAL A CA 1
ATOM 741 C C . VAL A 1 94 ? -0.312 -6.015 8.693 1.00 92.69 94 VAL A C 1
ATOM 743 O O . VAL A 1 94 ? -1.441 -6.285 9.097 1.00 92.69 94 VAL A O 1
ATOM 746 N N . THR A 1 95 ? 0.777 -6.125 9.449 1.00 90.75 95 THR A N 1
ATOM 747 C CA . THR A 1 95 ? 0.792 -6.593 10.842 1.00 90.75 95 THR A CA 1
ATOM 748 C C . THR A 1 95 ? 1.284 -5.488 11.787 1.00 90.75 95 THR A C 1
ATOM 750 O O . THR A 1 95 ? 1.925 -4.534 11.330 1.00 90.75 95 THR A O 1
ATOM 753 N N . PRO A 1 96 ? 1.050 -5.601 13.110 1.00 84.06 96 PRO A N 1
ATOM 754 C CA . PRO A 1 96 ? 1.593 -4.643 14.076 1.00 84.06 96 PRO A CA 1
ATOM 755 C C . PRO A 1 96 ? 3.124 -4.530 14.001 1.00 84.06 96 PRO A C 1
ATOM 757 O O . PRO A 1 96 ? 3.668 -3.427 14.028 1.00 84.06 96 PRO A O 1
ATOM 760 N N . ASP A 1 97 ? 3.815 -5.653 13.797 1.00 78.81 97 ASP A N 1
ATOM 761 C CA . ASP A 1 97 ? 5.273 -5.695 13.639 1.00 78.81 97 ASP A CA 1
ATOM 762 C C . ASP A 1 97 ? 5.744 -4.946 12.382 1.00 78.81 97 ASP A C 1
ATOM 764 O O . ASP A 1 97 ? 6.830 -4.358 12.373 1.00 78.81 97 ASP A O 1
ATOM 768 N N . CYS A 1 98 ? 4.937 -4.926 11.312 1.00 75.19 98 CYS A N 1
ATOM 769 C CA . CYS A 1 98 ? 5.249 -4.145 10.116 1.00 75.19 98 CYS A CA 1
ATOM 770 C C . CYS A 1 98 ? 5.301 -2.644 10.425 1.00 75.19 98 CYS A C 1
ATOM 772 O O . CYS A 1 98 ? 6.179 -1.965 9.894 1.00 75.19 98 CYS A O 1
ATOM 774 N N . LEU A 1 99 ? 4.448 -2.127 11.318 1.00 74.31 99 LEU A N 1
ATOM 775 C CA . LEU A 1 99 ? 4.490 -0.713 11.715 1.00 74.31 99 LEU A CA 1
ATOM 776 C C . LEU A 1 99 ? 5.836 -0.353 12.351 1.00 74.31 99 LEU A C 1
ATOM 778 O O . LEU A 1 99 ? 6.470 0.622 11.948 1.00 74.31 99 LEU A O 1
ATOM 782 N N . GLN A 1 100 ? 6.333 -1.204 13.251 1.00 69.44 100 GLN A N 1
ATOM 783 C CA . GLN A 1 100 ? 7.629 -1.012 13.904 1.00 69.44 100 GLN A CA 1
ATOM 784 C C . GLN A 1 100 ? 8.793 -1.021 12.895 1.00 69.44 100 GLN A C 1
ATOM 786 O O . GLN A 1 100 ? 9.731 -0.223 12.991 1.00 69.44 100 GLN A O 1
ATOM 791 N N . ARG A 1 101 ? 8.718 -1.876 11.864 1.00 67.69 101 ARG A N 1
ATOM 792 C CA . ARG A 1 101 ? 9.692 -1.888 10.758 1.00 67.69 101 ARG A CA 1
ATOM 793 C C . ARG A 1 101 ? 9.635 -0.592 9.945 1.00 67.69 101 ARG A C 1
ATOM 795 O O . ARG A 1 101 ? 10.683 -0.047 9.599 1.00 67.69 101 ARG A O 1
ATOM 802 N N . MET A 1 102 ? 8.440 -0.068 9.673 1.00 74.94 102 MET A N 1
ATOM 803 C CA . MET A 1 102 ? 8.250 1.182 8.928 1.00 74.94 102 MET A CA 1
ATOM 804 C C . MET A 1 102 ? 8.764 2.407 9.705 1.00 74.94 102 MET A C 1
ATOM 806 O O . MET A 1 102 ? 9.445 3.244 9.115 1.00 74.94 102 MET A O 1
ATOM 810 N N . GLU A 1 103 ? 8.544 2.485 11.022 1.00 62.94 103 GLU A N 1
ATOM 811 C CA . GLU A 1 103 ? 9.125 3.540 11.875 1.00 62.94 103 GLU A CA 1
ATOM 812 C C . GLU A 1 103 ? 10.656 3.496 11.868 1.00 62.94 103 GLU A C 1
ATOM 814 O O . GLU A 1 103 ? 11.321 4.520 11.698 1.00 62.94 103 GLU 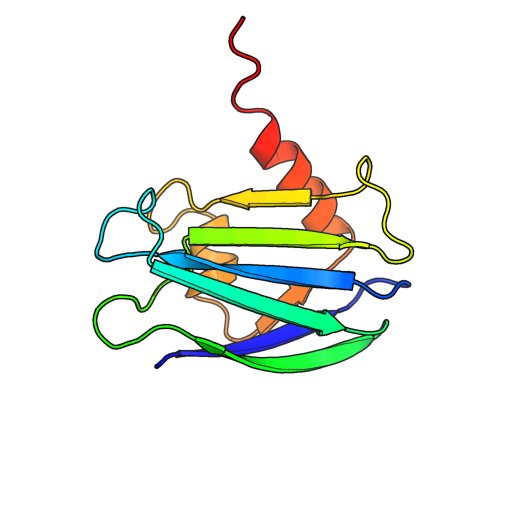A O 1
ATOM 819 N N . SER A 1 104 ? 11.240 2.296 11.966 1.00 52.09 104 SER A N 1
ATOM 820 C CA . SER A 1 104 ? 12.698 2.135 11.919 1.00 52.09 104 SER A CA 1
ATOM 821 C C . SER A 1 104 ? 13.302 2.531 10.562 1.00 52.09 104 SER A C 1
ATOM 823 O O . SER A 1 104 ? 14.437 3.008 10.494 1.00 52.09 104 SER A O 1
ATOM 825 N N . ALA A 1 105 ? 12.529 2.408 9.475 1.00 49.97 105 ALA A N 1
ATOM 826 C CA . ALA A 1 105 ? 12.931 2.839 8.141 1.00 49.97 105 ALA A CA 1
ATOM 827 C C . ALA A 1 105 ? 12.907 4.373 7.975 1.00 49.97 105 ALA A C 1
ATOM 829 O O . ALA A 1 105 ? 13.713 4.901 7.204 1.00 49.97 105 ALA A O 1
ATOM 830 N N . GLN A 1 106 ? 12.053 5.092 8.720 1.00 47.69 106 GLN A N 1
ATOM 831 C CA . GLN A 1 106 ? 12.010 6.563 8.749 1.00 47.69 106 GLN A CA 1
ATOM 832 C C . GLN A 1 106 ? 13.142 7.205 9.569 1.00 47.69 106 GLN A C 1
ATOM 834 O O . GLN A 1 106 ? 13.411 8.395 9.404 1.00 47.69 106 GLN A O 1
ATOM 839 N N . LEU A 1 107 ? 13.862 6.447 10.404 1.00 42.47 107 LEU A N 1
ATOM 840 C CA . LEU A 1 107 ? 14.978 6.981 11.202 1.00 42.47 107 LEU A CA 1
ATOM 841 C C . LEU A 1 107 ? 16.200 7.421 10.367 1.00 42.47 107 LEU A C 1
ATOM 843 O O . LEU A 1 107 ? 17.135 8.012 10.907 1.00 42.47 107 LEU A O 1
ATOM 847 N N . PHE A 1 108 ? 16.193 7.232 9.044 1.00 38.06 108 PHE A N 1
ATOM 848 C CA . PHE A 1 108 ? 17.196 7.822 8.158 1.00 38.06 108 PHE A CA 1
ATOM 849 C C . PHE A 1 108 ? 16.734 9.183 7.611 1.00 38.06 108 PHE A C 1
ATOM 851 O O . PHE A 1 108 ? 16.117 9.267 6.552 1.00 38.06 108 PHE A O 1
ATOM 858 N N . LYS A 1 109 ? 17.178 10.232 8.323 1.00 36.06 109 LYS A N 1
ATOM 859 C CA . LYS A 1 109 ? 17.158 11.686 8.035 1.00 36.06 109 LYS A CA 1
ATOM 860 C C . LYS A 1 109 ? 16.073 12.512 8.744 1.00 36.06 109 LYS A C 1
ATOM 862 O O . LYS A 1 109 ? 15.194 13.088 8.115 1.00 36.06 109 LYS A O 1
ATOM 867 N N . ARG A 1 110 ? 16.324 12.811 10.022 1.00 33.69 110 ARG A N 1
ATOM 868 C CA . ARG A 1 110 ? 16.479 14.229 10.393 1.00 33.69 110 ARG A CA 1
ATOM 869 C C . ARG A 1 110 ? 17.939 14.615 10.148 1.00 33.69 110 ARG A C 1
ATOM 871 O O . ARG A 1 110 ? 18.784 14.428 11.014 1.00 33.69 110 ARG A O 1
ATOM 878 N N . ALA A 1 111 ? 18.247 15.051 8.929 1.00 35.69 111 ALA A N 1
ATOM 879 C CA . ALA A 1 111 ? 19.419 15.893 8.726 1.00 35.69 111 ALA A CA 1
ATOM 880 C C . ALA A 1 111 ? 19.004 17.309 9.143 1.00 35.69 111 ALA A C 1
ATOM 882 O O . ALA A 1 111 ? 17.946 17.771 8.712 1.00 35.69 111 ALA A O 1
ATOM 883 N N . ASN A 1 112 ? 19.790 17.898 10.045 1.00 34.78 112 ASN A N 1
ATOM 884 C CA . ASN A 1 112 ? 19.687 19.292 10.478 1.00 34.78 112 ASN A CA 1
ATOM 885 C C . ASN A 1 112 ? 19.708 20.268 9.299 1.00 34.78 112 ASN A C 1
ATOM 887 O O . ASN A 1 112 ? 20.390 19.950 8.296 1.00 34.78 112 ASN A O 1
#

Radius of gyration: 13.54 Å; chains: 1; bounding box: 31×32×33 Å

Foldseek 3Di:
DDKAKEWEQDQFKKKKKWFFAAAQDLPHTDDIDIDIDGHGDMDIDDDDDPRGQFTQWMWIATPPGDPVQIFIAGDPHCPPPRRCQGPVDRYNYHDPVVRVVRVVRVVPDPPD

pLDDT: mean 85.83, std 15.05, range [33.69, 98.12]